Protein AF-A0AAV1QJL4-F1 (afdb_monomer_lite)

Organism: Scomber scombrus (NCBI:txid13677)

Sequence (63 aa):
SIHIGEVVNGKLATSRTVVIRFSEAEVTVDGITAKVREALESEEGITLTDSQGNEILDSEGTR

Secondary structure (DSSP, 8-state):
-EEEEEEETTEEEEEEEE-----GGG-SHHHHHHHHHHHHT--S----B-TTS-B----GGG-

pLDDT: mean 86.25, std 9.25, range [47.84, 92.5]

Structure (mmCIF, N/CA/C/O backbone):
data_AF-A0AAV1QJL4-F1
#
_entry.id   AF-A0AAV1QJL4-F1
#
loop_
_atom_site.group_PDB
_atom_site.id
_atom_site.type_symbol
_atom_site.label_atom_id
_atom_site.label_alt_id
_atom_site.label_comp_id
_atom_site.label_asym_id
_atom_site.label_entity_id
_atom_site.label_seq_id
_atom_site.pdbx_PDB_ins_code
_atom_site.Cartn_x
_atom_site.Cartn_y
_atom_site.Cartn_z
_atom_site.occupancy
_atom_site.B_iso_or_equiv
_atom_site.auth_seq_id
_atom_site.auth_comp_id
_atom_site.auth_asym_id
_atom_site.auth_atom_id
_atom_site.pdbx_PDB_model_num
ATOM 1 N N . SER A 1 1 ? -9.298 -1.003 -6.379 1.00 81.50 1 SER A N 1
ATOM 2 C CA . SER A 1 1 ? -9.589 -0.637 -4.977 1.00 81.50 1 SER A CA 1
ATOM 3 C C . SER A 1 1 ? -8.449 -1.142 -4.116 1.00 81.50 1 SER A C 1
ATOM 5 O O . SER A 1 1 ? -7.836 -2.134 -4.490 1.00 81.50 1 SER A O 1
ATOM 7 N N . ILE A 1 2 ? -8.144 -0.463 -3.011 1.00 90.06 2 ILE A N 1
ATOM 8 C CA . ILE A 1 2 ? -7.144 -0.913 -2.035 1.00 90.06 2 ILE A CA 1
ATOM 9 C C . ILE A 1 2 ? -7.894 -1.387 -0.792 1.00 90.06 2 ILE A C 1
ATOM 11 O O . ILE A 1 2 ? -8.768 -0.679 -0.284 1.00 90.06 2 ILE A O 1
ATOM 15 N N . HIS A 1 3 ? -7.573 -2.593 -0.330 1.00 91.75 3 HIS A N 1
ATOM 16 C CA . HIS A 1 3 ? -8.109 -3.146 0.909 1.00 91.75 3 HIS A CA 1
ATOM 17 C C . HIS A 1 3 ? -7.079 -2.922 2.005 1.00 91.75 3 HIS A C 1
ATOM 19 O O . HIS A 1 3 ? -5.928 -3.326 1.871 1.00 91.75 3 HIS A O 1
ATOM 25 N N . ILE A 1 4 ? -7.501 -2.266 3.075 1.00 90.69 4 ILE A N 1
ATOM 26 C CA . ILE A 1 4 ? -6.673 -2.041 4.251 1.00 90.69 4 ILE A CA 1
ATOM 27 C C . ILE A 1 4 ? -7.061 -3.113 5.250 1.00 90.69 4 ILE A C 1
ATOM 29 O O . ILE A 1 4 ? -8.248 -3.320 5.519 1.00 90.69 4 ILE A O 1
ATOM 33 N N . GLY A 1 5 ? -6.067 -3.819 5.762 1.00 90.44 5 GLY A N 1
ATOM 34 C CA . GLY A 1 5 ? -6.271 -4.906 6.697 1.00 90.44 5 GLY A CA 1
ATOM 35 C C . GLY A 1 5 ? -5.224 -4.918 7.790 1.00 90.44 5 GLY A C 1
ATOM 36 O O . GLY A 1 5 ? -4.175 -4.293 7.675 1.00 90.44 5 GLY A O 1
ATOM 37 N N . GLU A 1 6 ? -5.543 -5.651 8.843 1.00 88.44 6 GLU A N 1
ATOM 38 C CA . GLU A 1 6 ? -4.668 -5.902 9.980 1.00 88.44 6 GLU A CA 1
ATOM 39 C C . GLU A 1 6 ? -4.320 -7.388 10.022 1.00 88.44 6 GLU A C 1
ATOM 41 O O . GLU A 1 6 ? -5.073 -8.239 9.535 1.00 88.44 6 GLU A O 1
ATOM 46 N N . VAL A 1 7 ? -3.175 -7.722 10.612 1.00 85.31 7 VAL A N 1
ATOM 47 C CA . VAL A 1 7 ? -2.796 -9.120 10.826 1.00 85.31 7 VAL A CA 1
ATOM 48 C C . VAL A 1 7 ? -3.441 -9.612 12.118 1.00 85.31 7 VAL A C 1
ATOM 50 O O . VAL A 1 7 ? -3.040 -9.228 13.213 1.00 85.31 7 VAL A O 1
ATOM 53 N N . VAL A 1 8 ? -4.415 -10.511 11.995 1.00 89.31 8 VAL A N 1
ATOM 54 C CA . VAL A 1 8 ? -5.110 -11.142 13.123 1.00 89.31 8 VAL A CA 1
ATOM 55 C C . VAL A 1 8 ? -4.822 -12.637 13.092 1.00 89.31 8 VAL A C 1
ATOM 57 O O . VAL A 1 8 ? -5.142 -13.322 12.121 1.00 89.31 8 VAL A O 1
ATOM 60 N N . ASN A 1 9 ? -4.197 -13.166 14.148 1.00 90.31 9 ASN A N 1
ATOM 61 C CA . ASN A 1 9 ? -3.78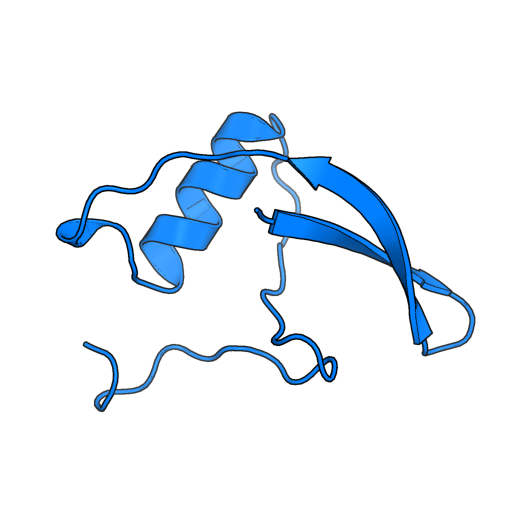5 -14.577 14.231 1.00 90.31 9 ASN A CA 1
ATOM 62 C C . ASN A 1 9 ? -2.948 -15.042 13.019 1.00 90.31 9 ASN A C 1
ATOM 64 O O . ASN A 1 9 ? -3.139 -16.145 12.505 1.00 90.31 9 ASN A O 1
ATOM 68 N N . GLY A 1 10 ? -2.053 -14.177 12.530 1.00 85.19 10 GLY A N 1
ATOM 69 C CA . GLY A 1 10 ? -1.188 -14.465 11.380 1.00 85.19 10 GLY A CA 1
ATOM 70 C C . GLY A 1 10 ? -1.892 -14.442 10.020 1.00 85.19 10 GLY A C 1
ATOM 71 O O . GLY A 1 10 ? -1.295 -14.855 9.031 1.00 85.19 10 GLY A O 1
ATOM 72 N N . LYS A 1 11 ? -3.148 -13.982 9.947 1.00 83.94 11 LYS A N 1
ATOM 73 C CA . LYS A 1 11 ? -3.902 -13.836 8.695 1.00 83.94 11 LYS A CA 1
ATOM 74 C C . LYS A 1 11 ? -4.273 -12.379 8.457 1.00 83.94 11 LYS A C 1
ATOM 76 O O . LYS A 1 11 ? -4.642 -11.680 9.397 1.00 83.94 11 LYS A O 1
ATOM 81 N N . LEU A 1 12 ? -4.216 -11.945 7.199 1.00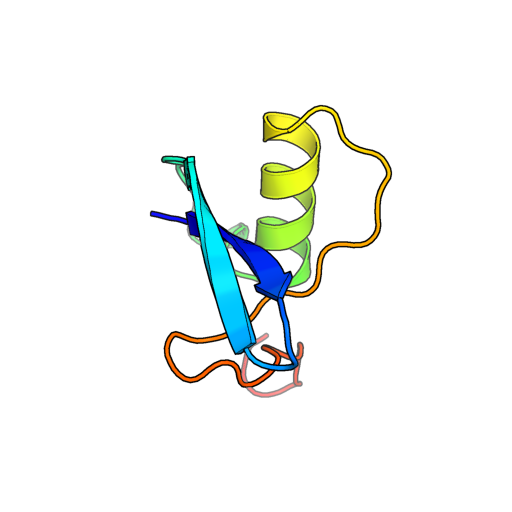 85.44 12 LEU A N 1
ATOM 82 C CA . LEU A 1 12 ? -4.688 -10.623 6.798 1.00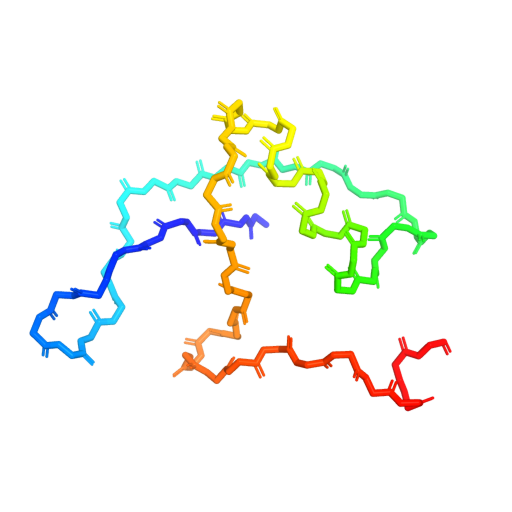 85.44 12 LEU A CA 1
ATOM 83 C C . LEU A 1 12 ? -6.220 -10.577 6.902 1.00 85.44 12 LEU A C 1
ATOM 85 O O . LEU A 1 12 ? -6.916 -11.345 6.237 1.00 85.44 12 LEU A O 1
ATOM 89 N N . ALA A 1 13 ? -6.745 -9.683 7.734 1.00 89.94 13 ALA A N 1
ATOM 90 C CA . ALA A 1 13 ? -8.170 -9.421 7.871 1.00 89.94 13 ALA A CA 1
ATOM 91 C C . ALA A 1 13 ? -8.469 -7.992 7.409 1.00 89.94 13 ALA A C 1
ATOM 93 O O . ALA A 1 13 ? -7.943 -7.033 7.969 1.00 89.94 13 ALA A O 1
ATOM 94 N N . THR A 1 14 ? -9.305 -7.832 6.381 1.00 90.38 14 THR A N 1
ATOM 95 C CA . THR A 1 14 ? -9.690 -6.507 5.874 1.00 90.38 14 THR A CA 1
ATOM 96 C C . THR A 1 14 ? -10.525 -5.754 6.907 1.00 90.38 14 THR A C 1
ATOM 98 O O . THR A 1 14 ? -11.556 -6.253 7.352 1.00 90.38 14 THR A O 1
ATOM 101 N N . SER A 1 15 ? -10.115 -4.532 7.244 1.00 89.38 15 SER A N 1
ATOM 102 C CA . SER A 1 15 ? -10.845 -3.631 8.139 1.00 89.38 15 SER A CA 1
ATOM 103 C C . SER A 1 15 ? -11.653 -2.585 7.369 1.00 89.38 15 SER A C 1
ATOM 105 O O . SER A 1 15 ? -12.768 -2.244 7.761 1.00 89.38 15 SER A O 1
ATOM 107 N N . ARG A 1 16 ? -11.123 -2.088 6.244 1.00 88.81 16 ARG A N 1
ATOM 108 C CA . ARG A 1 16 ? -11.778 -1.080 5.395 1.00 88.81 16 ARG A CA 1
ATOM 109 C C . ARG A 1 16 ? -11.288 -1.146 3.951 1.00 88.81 16 ARG A C 1
ATOM 111 O O . ARG A 1 16 ? -10.226 -1.685 3.659 1.00 88.81 16 ARG A O 1
ATOM 118 N N . THR A 1 17 ? -12.061 -0.564 3.039 1.00 90.44 17 THR A N 1
ATOM 119 C CA . THR A 1 17 ? -11.703 -0.449 1.617 1.00 90.44 17 THR A CA 1
ATOM 120 C C . THR A 1 17 ? -11.673 1.014 1.213 1.00 90.44 17 THR A C 1
ATOM 122 O O . THR A 1 17 ? -12.579 1.765 1.569 1.00 90.44 17 THR A O 1
ATOM 125 N N . VAL A 1 18 ? -10.665 1.404 0.435 1.00 88.56 18 VAL A N 1
ATOM 126 C CA . VAL A 1 18 ? -10.559 2.743 -0.153 1.00 88.56 18 VAL A CA 1
ATOM 127 C C . VAL A 1 18 ? -10.488 2.667 -1.676 1.00 88.56 18 VAL A C 1
ATOM 129 O O . VAL A 1 18 ? -9.958 1.719 -2.271 1.00 88.56 18 VAL A O 1
ATOM 132 N N . VAL A 1 19 ? -11.051 3.681 -2.329 1.00 91.75 19 VAL A N 1
ATOM 133 C CA . VAL A 1 19 ? -10.995 3.845 -3.783 1.00 91.75 19 VAL A CA 1
ATOM 134 C C . VAL A 1 19 ? -10.127 5.056 -4.081 1.00 91.75 19 VAL A C 1
ATOM 136 O O . VAL A 1 19 ? -10.558 6.192 -3.916 1.00 91.75 19 VAL A O 1
ATOM 139 N N . ILE A 1 20 ? -8.900 4.793 -4.522 1.00 90.62 20 ILE A N 1
ATOM 140 C CA . ILE A 1 20 ? -7.913 5.810 -4.885 1.00 90.62 20 ILE A CA 1
ATOM 141 C C . ILE A 1 20 ? -7.713 5.745 -6.397 1.00 90.62 20 ILE A C 1
ATOM 143 O O . ILE A 1 20 ? -7.636 4.656 -6.972 1.00 90.62 20 ILE A O 1
ATOM 147 N N . ARG A 1 21 ? -7.677 6.911 -7.047 1.00 91.69 21 ARG A N 1
ATOM 148 C CA . ARG A 1 21 ? -7.354 7.023 -8.472 1.00 91.69 21 ARG A CA 1
ATOM 149 C C . ARG A 1 21 ? -5.852 7.237 -8.622 1.00 91.69 21 ARG A C 1
ATOM 151 O O . ARG A 1 21 ? -5.296 8.118 -7.972 1.00 91.69 21 ARG A O 1
ATOM 158 N N . PHE A 1 22 ? -5.244 6.458 -9.505 1.00 88.38 22 PHE A N 1
ATOM 159 C CA . PHE A 1 22 ? -3.838 6.568 -9.874 1.00 88.38 22 PHE A CA 1
ATOM 160 C C . PHE A 1 22 ? -3.746 6.987 -11.336 1.00 88.38 22 PHE A C 1
ATOM 162 O O . PHE A 1 22 ? -4.515 6.504 -12.172 1.00 88.38 22 PHE A O 1
ATOM 169 N N . SER A 1 23 ? -2.824 7.892 -11.637 1.00 91.38 23 SER A N 1
ATOM 170 C CA . SER A 1 23 ? -2.300 8.051 -12.990 1.00 91.38 23 SER A CA 1
ATOM 171 C C . SER A 1 23 ? -1.271 6.958 -13.280 1.00 91.38 23 SER A C 1
ATOM 173 O O . SER A 1 23 ? -0.751 6.336 -12.357 1.00 91.38 23 SER A O 1
ATOM 175 N N . GLU A 1 24 ? -0.963 6.728 -14.556 1.00 87.88 24 GLU A N 1
ATOM 176 C CA . GLU A 1 24 ? -0.015 5.689 -14.984 1.00 87.88 24 GLU A CA 1
ATOM 177 C C . GLU A 1 24 ? 1.370 5.849 -14.335 1.00 87.88 24 GLU A C 1
ATOM 179 O O . GLU A 1 24 ? 1.944 4.876 -13.860 1.00 87.88 24 GLU A O 1
ATOM 184 N N . ALA A 1 25 ? 1.852 7.088 -14.203 1.00 86.62 25 ALA A N 1
ATOM 185 C CA . ALA A 1 25 ? 3.133 7.400 -13.567 1.00 86.62 25 ALA A CA 1
ATOM 186 C C . ALA A 1 25 ? 3.173 7.101 -12.055 1.00 86.62 25 ALA A C 1
ATOM 188 O O . ALA A 1 25 ? 4.248 7.036 -11.466 1.00 86.62 25 ALA A O 1
ATOM 189 N N . GLU A 1 26 ? 2.012 6.947 -11.414 1.00 88.00 26 GLU A N 1
ATOM 190 C CA . GLU A 1 26 ? 1.890 6.681 -9.977 1.00 88.00 26 GLU A CA 1
ATOM 191 C C . GLU A 1 26 ? 1.680 5.191 -9.677 1.00 88.00 26 GLU A C 1
ATOM 193 O O . GLU A 1 26 ? 1.596 4.819 -8.506 1.00 88.00 26 GLU A O 1
ATOM 198 N N . VAL A 1 27 ? 1.600 4.330 -10.701 1.00 86.62 27 VAL A N 1
ATOM 199 C CA . VAL A 1 27 ? 1.462 2.869 -10.546 1.00 86.62 27 VAL A CA 1
ATOM 200 C C . VAL A 1 27 ? 2.827 2.234 -10.248 1.00 86.62 27 VAL A C 1
ATOM 202 O O . VAL A 1 27 ? 3.258 1.283 -10.889 1.00 86.62 27 VAL A O 1
ATOM 205 N N . THR A 1 28 ? 3.517 2.782 -9.251 1.00 88.69 28 THR A N 1
ATOM 206 C CA . THR A 1 28 ? 4.745 2.241 -8.660 1.00 88.69 28 THR A CA 1
ATOM 207 C C . THR A 1 28 ? 4.489 1.927 -7.189 1.00 88.69 28 THR A C 1
ATOM 209 O O . THR A 1 28 ? 3.541 2.447 -6.596 1.00 88.69 28 THR A O 1
ATOM 212 N N . VAL A 1 29 ? 5.318 1.084 -6.569 1.00 89.69 29 VAL A N 1
ATOM 213 C CA . VAL A 1 29 ? 5.180 0.760 -5.135 1.00 89.69 29 VAL A CA 1
ATOM 214 C C . VAL A 1 29 ? 5.243 2.032 -4.284 1.00 89.69 29 VAL A C 1
ATOM 216 O O . VAL A 1 29 ? 4.380 2.243 -3.428 1.00 89.69 29 VAL A O 1
ATOM 219 N N . ASP A 1 30 ? 6.187 2.925 -4.583 1.00 90.00 30 ASP A N 1
ATOM 220 C CA . ASP A 1 30 ? 6.331 4.217 -3.906 1.00 90.00 30 ASP A CA 1
ATOM 221 C C . ASP A 1 30 ? 5.130 5.139 -4.146 1.00 90.00 30 ASP A C 1
ATOM 223 O O . ASP A 1 30 ? 4.593 5.719 -3.200 1.00 90.00 30 ASP A O 1
ATOM 227 N N . GLY A 1 31 ? 4.667 5.248 -5.397 1.00 91.62 31 GLY A N 1
ATOM 228 C CA . GLY A 1 31 ? 3.527 6.090 -5.765 1.00 91.62 31 GLY A CA 1
ATOM 229 C C . GLY A 1 31 ? 2.224 5.629 -5.112 1.00 91.62 31 GLY A C 1
ATOM 230 O O . GLY A 1 31 ? 1.471 6.441 -4.562 1.00 91.62 31 GLY A O 1
ATOM 231 N N . ILE A 1 32 ? 1.988 4.314 -5.095 1.00 92.06 32 ILE A N 1
ATOM 232 C CA . ILE A 1 32 ? 0.837 3.709 -4.423 1.00 92.06 32 ILE A CA 1
ATOM 233 C C . ILE A 1 32 ? 0.919 3.948 -2.917 1.00 92.06 32 ILE A C 1
ATOM 235 O O . ILE A 1 32 ? -0.048 4.427 -2.322 1.00 92.06 32 ILE A O 1
ATOM 239 N N . THR A 1 33 ? 2.072 3.675 -2.305 1.00 91.69 33 THR A N 1
ATOM 240 C CA . THR A 1 33 ? 2.279 3.856 -0.862 1.00 91.69 33 THR A CA 1
ATOM 241 C C . THR A 1 33 ? 2.060 5.308 -0.441 1.00 91.69 33 THR A C 1
ATOM 243 O O . THR A 1 33 ? 1.347 5.561 0.532 1.00 91.69 33 THR A O 1
ATOM 246 N N . ALA A 1 34 ? 2.611 6.268 -1.188 1.00 91.12 34 ALA A N 1
ATOM 247 C CA . ALA A 1 34 ? 2.479 7.691 -0.897 1.00 91.12 34 ALA A CA 1
ATOM 248 C C . ALA A 1 34 ? 1.015 8.156 -0.926 1.00 91.12 34 ALA A C 1
ATOM 250 O O . ALA A 1 34 ? 0.548 8.760 0.038 1.00 91.12 34 ALA A O 1
ATOM 251 N N . LYS A 1 35 ? 0.255 7.810 -1.975 1.00 92.50 35 LYS A N 1
ATOM 252 C CA . LYS A 1 35 ? -1.169 8.179 -2.050 1.00 92.50 35 LYS A CA 1
ATOM 253 C C . LYS A 1 35 ? -2.027 7.492 -0.999 1.00 92.50 35 LYS A C 1
ATOM 255 O O . LYS A 1 35 ? -2.985 8.090 -0.519 1.00 92.50 35 LYS A O 1
ATOM 260 N N . VAL A 1 36 ? -1.742 6.230 -0.673 1.00 92.12 36 VAL A N 1
ATOM 261 C CA . VAL A 1 36 ? -2.486 5.532 0.383 1.00 92.12 36 VAL A CA 1
ATOM 262 C C . VAL A 1 36 ? -2.231 6.215 1.727 1.00 92.12 36 VAL A C 1
ATOM 264 O O . VAL A 1 36 ? -3.191 6.452 2.451 1.00 92.12 36 VAL A O 1
ATOM 267 N N . ARG A 1 37 ? -0.987 6.599 2.041 1.00 91.75 37 ARG A N 1
ATOM 268 C CA . ARG A 1 37 ? -0.676 7.370 3.259 1.00 91.75 37 ARG A CA 1
ATOM 269 C C . ARG A 1 37 ? -1.405 8.706 3.304 1.00 91.75 37 ARG A C 1
ATOM 271 O O . ARG A 1 37 ? -2.051 8.997 4.305 1.00 91.75 37 ARG A O 1
ATOM 278 N N . GLU A 1 38 ? -1.351 9.470 2.213 1.00 91.00 38 GLU A N 1
ATOM 279 C CA . GLU A 1 38 ? -2.052 10.754 2.092 1.00 91.00 38 GLU A CA 1
ATOM 280 C C . GLU A 1 38 ? -3.561 10.585 2.320 1.00 91.00 38 GLU A C 1
ATOM 282 O O . GLU A 1 38 ? -4.151 11.288 3.134 1.00 91.00 38 GLU A O 1
ATOM 287 N N . ALA A 1 39 ? -4.182 9.594 1.673 1.00 90.00 39 ALA A N 1
ATOM 288 C CA . ALA A 1 39 ? -5.615 9.328 1.798 1.00 90.00 39 ALA A CA 1
ATOM 289 C C . ALA A 1 39 ? -6.040 8.832 3.192 1.00 90.00 39 ALA A C 1
ATOM 291 O O . ALA A 1 39 ? -7.223 8.898 3.528 1.00 90.00 39 ALA A O 1
ATOM 292 N N . LEU A 1 40 ? -5.107 8.286 3.975 1.00 88.88 40 LEU A N 1
ATOM 293 C CA . LEU A 1 40 ? -5.358 7.783 5.325 1.00 88.88 40 LEU A CA 1
ATOM 294 C C . LEU A 1 40 ? -4.930 8.744 6.430 1.00 88.88 40 LEU A C 1
ATOM 296 O O . LEU A 1 40 ? -5.193 8.426 7.589 1.00 88.88 40 LEU A O 1
ATOM 300 N N . GLU A 1 41 ? -4.281 9.863 6.088 1.00 89.75 41 GLU A N 1
ATOM 301 C CA . GLU A 1 41 ? -3.677 10.802 7.043 1.00 89.75 41 GLU A CA 1
ATOM 302 C C . GLU A 1 41 ? -2.820 10.067 8.094 1.00 89.75 41 GLU A C 1
ATOM 304 O O . GLU A 1 41 ? -2.891 10.334 9.293 1.00 89.75 41 GLU A O 1
ATOM 309 N N . SER A 1 42 ? -2.049 9.070 7.642 1.00 83.94 42 SER A N 1
ATOM 310 C CA . SER A 1 42 ? -1.298 8.160 8.509 1.00 83.94 42 SER A CA 1
ATOM 311 C C . SER A 1 42 ? 0.200 8.214 8.229 1.00 83.94 42 SER A C 1
ATOM 313 O O . SER A 1 42 ? 0.642 8.066 7.090 1.00 83.94 42 SER A O 1
ATOM 315 N N . GLU A 1 43 ? 0.974 8.356 9.304 1.00 82.44 43 GLU A N 1
ATOM 316 C CA . GLU A 1 43 ? 2.443 8.302 9.307 1.00 82.44 43 GLU A CA 1
ATOM 317 C C . GLU A 1 43 ? 2.980 6.871 9.498 1.00 82.44 43 GLU A C 1
ATOM 319 O O . GLU A 1 43 ? 4.191 6.645 9.535 1.00 82.44 43 GLU A O 1
ATOM 324 N N . GLU A 1 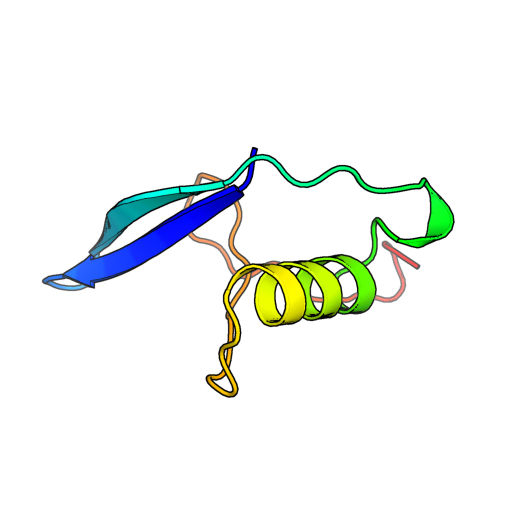44 ? 2.095 5.880 9.650 1.00 82.88 44 GLU A N 1
ATOM 325 C CA . GLU A 1 44 ? 2.511 4.498 9.868 1.00 82.88 44 GLU A CA 1
ATOM 326 C C . GLU A 1 44 ? 3.137 3.876 8.603 1.00 82.88 44 GLU A C 1
ATOM 328 O O . GLU A 1 44 ? 2.888 4.254 7.448 1.00 82.88 44 GLU A O 1
ATOM 333 N N . GLY A 1 45 ? 4.008 2.890 8.830 1.00 82.62 45 GLY A N 1
ATOM 334 C CA . GLY A 1 45 ? 4.533 2.041 7.767 1.00 82.62 45 GLY A CA 1
ATOM 335 C C . GLY A 1 45 ? 3.398 1.262 7.105 1.00 82.62 45 GLY A C 1
ATOM 336 O O . GLY A 1 45 ? 2.626 0.607 7.797 1.00 82.62 45 GLY A O 1
ATOM 337 N N . ILE A 1 46 ? 3.307 1.314 5.775 1.00 88.62 46 ILE A N 1
ATOM 338 C CA . ILE A 1 46 ? 2.343 0.516 5.013 1.00 88.62 46 ILE A CA 1
ATOM 339 C C . ILE A 1 46 ? 3.119 -0.549 4.250 1.00 88.62 46 ILE A C 1
ATOM 341 O O . ILE A 1 46 ? 4.046 -0.223 3.512 1.00 88.62 46 ILE A O 1
ATOM 345 N N . THR A 1 47 ? 2.707 -1.803 4.409 1.00 90.75 47 THR A N 1
ATOM 346 C CA . THR A 1 47 ? 3.163 -2.919 3.578 1.00 90.75 47 THR A CA 1
ATOM 347 C C . THR A 1 47 ? 2.105 -3.195 2.521 1.00 90.75 47 THR A C 1
ATOM 349 O O . THR A 1 47 ? 0.953 -3.497 2.845 1.00 90.75 47 THR A O 1
ATOM 352 N N . LEU A 1 48 ? 2.481 -3.082 1.249 1.00 92.06 48 LEU A N 1
ATOM 353 C CA . LEU A 1 48 ? 1.612 -3.461 0.141 1.00 92.06 48 LEU A CA 1
ATOM 354 C C . LEU A 1 48 ? 1.713 -4.967 -0.085 1.00 92.06 48 LEU A C 1
ATOM 356 O O . LEU A 1 48 ? 2.806 -5.523 -0.116 1.00 92.06 48 LEU A O 1
ATOM 360 N N . THR A 1 49 ? 0.569 -5.623 -0.255 1.00 92.06 49 THR A N 1
ATOM 361 C CA . THR A 1 49 ? 0.505 -7.057 -0.552 1.00 92.06 49 THR A CA 1
ATOM 362 C C . THR A 1 49 ? -0.404 -7.323 -1.743 1.00 92.06 49 THR A C 1
ATOM 364 O O . THR A 1 49 ? -1.315 -6.540 -2.032 1.00 92.06 49 THR A O 1
ATOM 367 N N . ASP A 1 50 ? -0.152 -8.421 -2.449 1.00 90.19 50 ASP A N 1
ATOM 368 C CA . ASP A 1 50 ? -1.093 -8.957 -3.425 1.00 90.19 50 ASP A CA 1
ATOM 369 C C . ASP A 1 50 ? -2.305 -9.612 -2.728 1.00 90.19 50 ASP A C 1
ATOM 371 O O . ASP A 1 50 ? -2.412 -9.674 -1.502 1.00 90.19 50 ASP A O 1
ATOM 375 N N . SER A 1 51 ? -3.252 -10.134 -3.510 1.00 86.06 51 SER A N 1
ATOM 376 C CA . SER A 1 51 ? -4.445 -10.796 -2.963 1.00 86.06 51 SER A CA 1
ATOM 377 C C . SER A 1 51 ? -4.164 -12.120 -2.240 1.00 86.06 51 SER A C 1
ATOM 379 O O . SER A 1 51 ? -5.064 -12.652 -1.589 1.00 86.06 51 SER A O 1
ATOM 381 N N . GLN A 1 52 ? -2.949 -12.662 -2.344 1.00 87.00 52 GLN A N 1
ATOM 382 C CA . GLN A 1 52 ? -2.507 -13.866 -1.642 1.00 87.00 52 GLN A CA 1
ATOM 383 C C . GLN A 1 52 ? -1.744 -13.538 -0.349 1.00 87.00 52 GLN A C 1
ATOM 385 O O . GLN A 1 52 ? -1.476 -14.446 0.439 1.00 87.00 52 GLN A O 1
ATOM 390 N N . GLY A 1 53 ? -1.449 -12.258 -0.099 1.00 87.25 53 GLY A N 1
ATOM 391 C CA . GLY A 1 53 ? -0.705 -11.790 1.066 1.00 87.25 53 GLY A CA 1
ATOM 392 C C . GLY A 1 53 ? 0.808 -11.754 0.860 1.00 87.25 53 GLY A C 1
ATOM 393 O O . GLY A 1 53 ? 1.533 -11.590 1.839 1.00 87.25 53 GLY A O 1
ATOM 394 N N . ASN A 1 54 ? 1.299 -11.899 -0.375 1.00 90.00 54 ASN A N 1
ATOM 395 C CA . ASN A 1 54 ? 2.720 -11.722 -0.664 1.00 90.00 54 ASN A CA 1
ATOM 396 C C . ASN A 1 54 ? 3.041 -10.231 -0.735 1.00 90.00 54 ASN A C 1
ATOM 398 O O . ASN A 1 54 ? 2.298 -9.472 -1.357 1.00 90.00 54 ASN A O 1
ATOM 402 N N . GLU A 1 55 ? 4.149 -9.814 -0.126 1.00 91.12 55 GLU A N 1
ATOM 403 C CA . GLU A 1 55 ? 4.604 -8.426 -0.190 1.00 91.12 55 GLU A CA 1
ATOM 404 C C . GLU A 1 55 ? 4.948 -8.025 -1.630 1.00 91.12 55 GLU A C 1
ATOM 406 O O . GLU A 1 55 ? 5.660 -8.736 -2.343 1.00 91.12 55 GLU A O 1
ATOM 411 N N . ILE A 1 56 ? 4.428 -6.873 -2.054 1.00 91.00 56 ILE A N 1
ATOM 412 C CA . ILE A 1 56 ? 4.745 -6.272 -3.346 1.00 91.00 56 ILE A CA 1
ATOM 413 C C . ILE A 1 56 ? 6.005 -5.436 -3.154 1.00 91.00 56 ILE A C 1
ATOM 415 O O . ILE A 1 56 ? 5.969 -4.366 -2.547 1.00 91.00 56 ILE A O 1
ATOM 419 N N . LEU A 1 57 ? 7.116 -5.939 -3.680 1.00 87.56 57 LEU A N 1
ATOM 420 C CA . LEU A 1 57 ? 8.414 -5.279 -3.631 1.00 87.56 57 LEU A CA 1
ATOM 421 C C . LEU A 1 57 ? 8.662 -4.504 -4.922 1.00 87.56 57 LEU A C 1
ATOM 423 O O . LEU A 1 57 ? 8.324 -4.981 -6.008 1.00 87.56 57 LEU A O 1
ATOM 427 N N . ASP A 1 58 ? 9.294 -3.337 -4.806 1.00 77.81 58 ASP A N 1
ATOM 428 C CA . ASP A 1 58 ? 9.806 -2.643 -5.982 1.00 77.81 58 ASP A CA 1
ATOM 429 C C . ASP A 1 58 ? 11.047 -3.386 -6.488 1.00 77.81 58 ASP A C 1
ATOM 431 O O . ASP A 1 58 ? 12.009 -3.609 -5.748 1.00 77.81 58 ASP A O 1
ATOM 435 N N . SER A 1 59 ? 11.006 -3.829 -7.739 1.00 70.50 59 SER A N 1
ATOM 436 C CA . SER A 1 59 ? 12.098 -4.559 -8.376 1.00 70.50 59 SER A CA 1
ATOM 437 C C . SER A 1 59 ? 12.435 -3.909 -9.711 1.00 70.50 59 SER A C 1
ATOM 439 O O . SER A 1 59 ? 11.586 -3.285 -10.339 1.00 70.50 59 SER A O 1
ATOM 441 N N . GLU A 1 60 ? 13.669 -4.069 -10.195 1.00 59.94 60 GLU A N 1
ATOM 442 C CA . GLU A 1 60 ? 14.085 -3.449 -11.466 1.00 59.94 60 GLU A CA 1
ATOM 443 C C . GLU A 1 60 ? 13.224 -3.872 -12.675 1.00 59.94 60 GLU A C 1
ATOM 445 O O . GLU A 1 60 ? 13.216 -3.179 -13.685 1.00 59.94 60 GLU A O 1
ATOM 450 N N . GLY A 1 61 ? 12.469 -4.975 -12.578 1.00 55.84 61 GLY A N 1
ATOM 451 C CA . GLY A 1 61 ? 11.537 -5.431 -13.616 1.00 55.84 61 GLY A CA 1
ATOM 452 C C . GLY A 1 61 ? 10.160 -4.751 -13.612 1.00 55.84 61 GLY A C 1
ATOM 453 O O . GLY A 1 61 ? 9.359 -5.032 -14.501 1.00 55.84 61 GLY A O 1
ATOM 45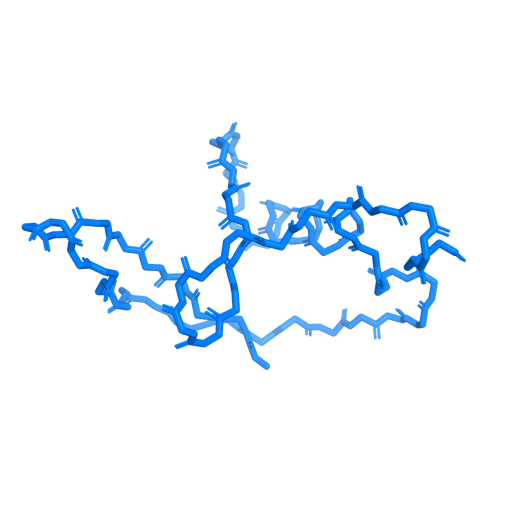4 N N . THR A 1 62 ? 9.868 -3.898 -12.627 1.00 52.75 62 THR A N 1
ATOM 455 C CA . THR A 1 62 ? 8.584 -3.188 -12.460 1.00 52.75 62 THR A CA 1
ATOM 456 C C . THR A 1 62 ? 8.723 -1.664 -12.550 1.00 52.75 62 THR A C 1
ATOM 458 O O . THR A 1 62 ? 7.778 -0.952 -12.214 1.00 52.75 62 THR A O 1
ATOM 461 N N . ARG A 1 63 ? 9.892 -1.178 -12.987 1.00 47.84 63 ARG A N 1
ATOM 462 C CA . ARG A 1 63 ? 10.264 0.240 -13.048 1.00 47.84 63 ARG A CA 1
ATOM 463 C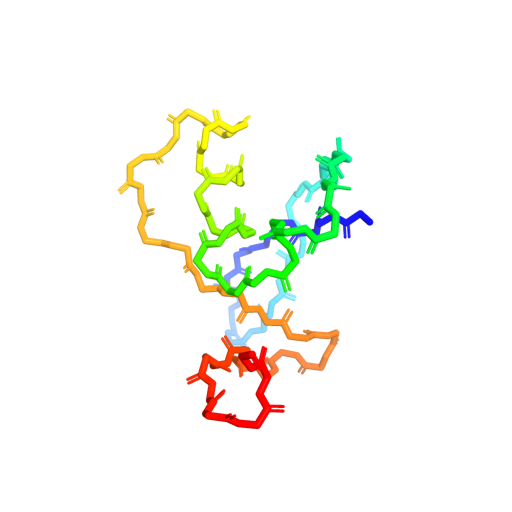 C . ARG A 1 63 ? 10.144 0.833 -14.450 1.00 47.84 63 ARG A C 1
ATOM 465 O O . ARG A 1 63 ? 10.408 0.098 -15.427 1.00 47.84 63 ARG A O 1
#

Radius of gyration: 12.11 Å; chains: 1; bounding box: 26×25×29 Å

Foldseek 3Di:
DDFDFDQDPNDTDGPDDDDDDDDPVLPFPVSVQVVVCVVVVDPDDDFDADPVRHTDDGDPVRD